Protein AF-A0A1Q7WQF7-F1 (afdb_monomer_lite)

Sequence (58 aa):
MLHATTVHFPATTLRAALPALMAILFGAFVIYGVGFAGPATIHNAAHDVRHAFAFPCH

Radius of gyration: 20.45 Å; chains: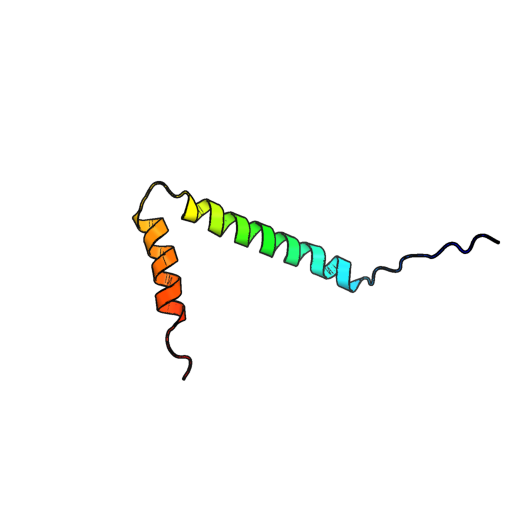 1; bounding box: 57×34×37 Å

Structure (mmCIF, N/CA/C/O backbone):
data_AF-A0A1Q7WQF7-F1
#
_entry.id   AF-A0A1Q7WQF7-F1
#
loop_
_atom_site.group_PDB
_atom_site.id
_atom_site.type_symbol
_atom_site.label_atom_id
_atom_site.label_alt_id
_atom_site.label_comp_id
_atom_site.label_asym_id
_atom_site.label_entity_id
_atom_site.label_seq_id
_atom_site.pdbx_PDB_ins_code
_atom_site.Cartn_x
_atom_site.Cartn_y
_atom_site.Cartn_z
_atom_site.occupancy
_atom_site.B_iso_or_equiv
_atom_site.auth_seq_id
_atom_site.auth_comp_id
_atom_site.auth_asym_id
_atom_site.auth_atom_id
_atom_site.pdbx_PDB_model_num
ATOM 1 N N . MET A 1 1 ? 45.345 -1.307 -21.108 1.00 49.69 1 MET A N 1
ATOM 2 C CA . MET A 1 1 ? 44.258 -2.161 -21.633 1.00 49.69 1 MET A CA 1
ATOM 3 C C . MET A 1 1 ? 43.077 -2.026 -20.675 1.00 49.69 1 MET A C 1
ATOM 5 O O . MET A 1 1 ? 43.029 -2.735 -19.682 1.00 49.69 1 MET A O 1
ATOM 9 N N . LEU A 1 2 ? 42.203 -1.038 -20.882 1.00 60.03 2 LEU A N 1
ATOM 10 C CA . LEU A 1 2 ? 41.017 -0.821 -20.043 1.00 60.03 2 LEU A CA 1
ATOM 11 C C . LEU A 1 2 ? 39.823 -1.424 -20.786 1.00 60.03 2 LEU A C 1
ATOM 13 O O . LEU A 1 2 ? 39.421 -0.899 -21.820 1.00 60.03 2 LEU A O 1
ATOM 17 N N . HIS A 1 3 ? 39.311 -2.556 -20.305 1.00 60.53 3 HIS A N 1
ATOM 18 C CA . HIS A 1 3 ? 38.072 -3.133 -20.817 1.00 60.53 3 HIS A CA 1
ATOM 19 C C . HIS A 1 3 ? 36.904 -2.354 -20.210 1.00 60.53 3 HIS A C 1
ATOM 21 O O . HIS A 1 3 ? 36.673 -2.415 -19.005 1.00 60.53 3 HIS A O 1
ATOM 27 N N . ALA A 1 4 ? 36.200 -1.588 -21.040 1.00 64.75 4 ALA A N 1
ATOM 28 C CA . ALA A 1 4 ? 34.958 -0.938 -20.655 1.00 64.75 4 ALA A CA 1
ATOM 29 C C . ALA A 1 4 ? 33.823 -1.965 -20.743 1.00 64.75 4 ALA A C 1
ATOM 31 O O . ALA A 1 4 ? 33.409 -2.355 -21.834 1.00 64.75 4 ALA A O 1
ATOM 32 N N . THR A 1 5 ? 33.340 -2.429 -19.595 1.00 72.81 5 THR A N 1
ATOM 33 C CA . THR A 1 5 ? 32.191 -3.333 -19.525 1.00 72.81 5 THR A CA 1
ATOM 34 C C . THR A 1 5 ? 30.914 -2.518 -19.698 1.00 72.81 5 THR A C 1
ATOM 36 O O . THR A 1 5 ? 30.568 -1.701 -18.846 1.00 72.81 5 THR A O 1
ATOM 39 N N . THR A 1 6 ? 30.207 -2.712 -20.807 1.00 71.94 6 THR A N 1
ATOM 40 C CA . THR A 1 6 ? 28.889 -2.113 -21.022 1.00 71.94 6 THR A CA 1
ATOM 41 C C . THR A 1 6 ? 27.830 -2.951 -20.308 1.00 71.94 6 THR A C 1
ATOM 43 O O . THR A 1 6 ? 27.675 -4.145 -20.556 1.00 71.94 6 THR A O 1
ATOM 46 N N . VAL A 1 7 ? 27.094 -2.330 -19.384 1.00 75.06 7 VAL A N 1
ATOM 47 C CA . VAL A 1 7 ? 25.955 -2.970 -18.714 1.00 75.06 7 VAL A CA 1
ATOM 48 C C . VAL A 1 7 ? 24.755 -2.902 -19.656 1.00 75.06 7 VAL A C 1
ATOM 50 O O . VAL A 1 7 ? 24.256 -1.820 -19.960 1.00 75.06 7 VAL A O 1
ATOM 53 N N . HIS A 1 8 ? 24.305 -4.057 -20.144 1.00 73.25 8 HIS A N 1
ATOM 54 C CA . HIS A 1 8 ? 23.120 -4.160 -20.991 1.00 73.25 8 HIS A CA 1
ATOM 55 C C . HIS A 1 8 ? 21.887 -4.449 -20.129 1.00 73.25 8 HIS A C 1
ATOM 57 O O . HIS A 1 8 ? 21.728 -5.555 -19.615 1.00 73.25 8 HIS A O 1
ATOM 63 N N . PHE A 1 9 ? 21.002 -3.463 -19.984 1.00 74.31 9 PHE A N 1
ATOM 64 C CA . PHE A 1 9 ? 19.686 -3.682 -19.390 1.00 74.31 9 PHE A CA 1
ATOM 65 C C . PHE A 1 9 ? 18.711 -4.124 -20.484 1.00 74.31 9 PHE A C 1
ATOM 67 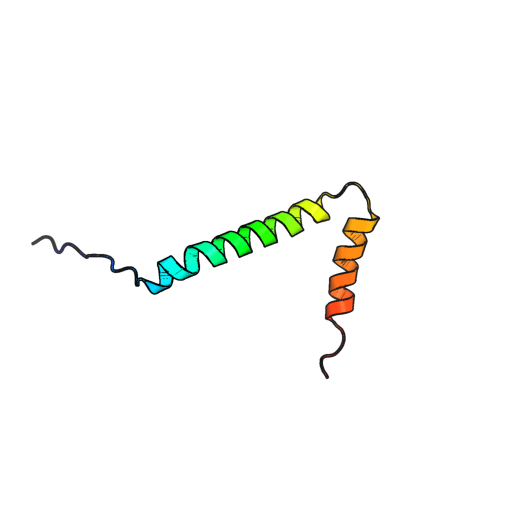O O . PHE A 1 9 ? 18.491 -3.366 -21.434 1.00 74.31 9 PHE A O 1
ATOM 74 N N . PRO A 1 10 ? 18.098 -5.314 -20.380 1.00 72.31 10 PRO A N 1
ATOM 75 C CA . PRO A 1 10 ? 17.124 -5.732 -21.370 1.00 72.31 10 PRO A CA 1
ATOM 76 C C . PRO A 1 10 ? 15.921 -4.781 -21.340 1.00 72.31 10 PRO A C 1
ATOM 78 O O . PRO A 1 10 ? 15.447 -4.386 -20.270 1.00 72.31 10 PRO A O 1
ATOM 81 N N . ALA A 1 11 ? 15.395 -4.420 -22.512 1.00 66.50 11 ALA A N 1
ATOM 82 C CA . ALA A 1 11 ? 14.249 -3.510 -22.640 1.00 66.50 11 ALA A CA 1
ATOM 83 C C . ALA A 1 11 ? 13.000 -3.991 -21.862 1.00 66.50 11 ALA A C 1
ATOM 85 O O . ALA A 1 11 ? 12.144 -3.195 -21.473 1.00 66.50 11 ALA A O 1
ATOM 86 N N . THR A 1 12 ? 12.912 -5.293 -21.583 1.00 66.81 12 THR A N 1
ATOM 87 C CA . THR A 1 12 ? 11.902 -5.930 -20.726 1.00 66.81 12 THR A CA 1
ATOM 88 C C . THR A 1 12 ? 11.950 -5.455 -19.272 1.00 66.81 12 THR A C 1
ATOM 90 O O . THR A 1 12 ? 10.895 -5.275 -18.670 1.00 66.81 12 THR A O 1
ATOM 93 N N . THR A 1 13 ? 13.133 -5.177 -18.713 1.00 65.69 13 THR A N 1
ATOM 94 C CA . THR A 1 13 ? 13.278 -4.654 -17.337 1.00 65.69 13 THR A CA 1
ATOM 95 C C . THR A 1 13 ? 12.642 -3.275 -17.196 1.00 65.69 13 THR A C 1
ATOM 97 O O . THR A 1 13 ? 11.946 -3.004 -16.221 1.00 65.69 13 THR A O 1
ATOM 100 N N . LEU A 1 14 ? 12.821 -2.412 -18.202 1.00 68.44 14 LEU A N 1
ATOM 101 C CA . LEU A 1 14 ? 12.258 -1.062 -18.195 1.00 68.44 14 LEU A CA 1
ATOM 102 C C . LEU A 1 14 ? 10.725 -1.087 -18.314 1.00 68.44 14 LEU A C 1
ATOM 104 O O . LEU A 1 14 ? 10.042 -0.293 -17.674 1.00 68.44 14 LEU A O 1
ATOM 108 N N . ARG A 1 15 ? 10.174 -2.051 -19.067 1.00 80.88 15 ARG A N 1
ATOM 109 C CA . ARG A 1 15 ? 8.720 -2.285 -19.155 1.00 80.88 15 ARG A CA 1
ATOM 110 C C . ARG A 1 15 ? 8.103 -2.730 -17.830 1.00 80.88 15 ARG A C 1
ATOM 112 O O . ARG A 1 15 ? 6.963 -2.372 -17.554 1.00 80.88 15 ARG A O 1
ATOM 119 N N . ALA A 1 16 ? 8.839 -3.485 -17.019 1.00 86.81 16 ALA A N 1
ATOM 120 C CA . ALA A 1 16 ? 8.371 -3.933 -15.710 1.00 86.81 16 ALA A CA 1
ATOM 121 C C . ALA A 1 16 ? 8.527 -2.867 -14.609 1.00 86.81 16 ALA A C 1
ATOM 123 O O . ALA A 1 16 ? 7.878 -2.971 -13.571 1.00 86.81 16 ALA A O 1
ATOM 124 N N . ALA A 1 17 ? 9.341 -1.828 -14.823 1.00 89.75 17 ALA A N 1
ATOM 125 C CA . ALA A 1 17 ? 9.643 -0.829 -13.799 1.00 89.75 17 ALA A CA 1
ATOM 126 C C . ALA A 1 17 ? 8.407 -0.031 -13.352 1.00 89.75 17 ALA A C 1
ATOM 128 O O . ALA A 1 17 ? 8.184 0.136 -12.156 1.00 89.75 17 ALA A O 1
ATOM 129 N N . LEU A 1 18 ? 7.577 0.423 -14.297 1.00 91.62 18 LEU A N 1
ATOM 130 C CA . LEU A 1 18 ? 6.358 1.170 -13.982 1.00 91.62 18 LEU A CA 1
ATOM 131 C C . LEU A 1 18 ? 5.323 0.334 -13.201 1.00 91.62 18 LEU A C 1
ATOM 133 O O . LEU A 1 18 ? 4.905 0.789 -12.137 1.00 91.62 18 LEU A O 1
ATOM 137 N N . PRO A 1 19 ? 4.915 -0.873 -13.647 1.00 94.12 19 PRO A N 1
ATOM 138 C CA . PRO A 1 19 ? 3.981 -1.686 -12.872 1.00 94.12 19 PRO A CA 1
ATOM 139 C C . PRO A 1 19 ? 4.569 -2.129 -11.525 1.00 94.12 19 PRO A C 1
ATOM 141 O O . PRO A 1 19 ? 3.835 -2.157 -10.540 1.00 94.12 19 PRO A O 1
ATOM 144 N N . ALA A 1 20 ? 5.878 -2.402 -11.439 1.00 94.38 20 ALA A N 1
ATOM 145 C CA . ALA A 1 20 ? 6.533 -2.716 -10.168 1.00 94.38 20 ALA A CA 1
ATOM 146 C C . ALA A 1 20 ? 6.485 -1.532 -9.191 1.00 94.38 20 ALA A C 1
ATOM 148 O O . ALA A 1 20 ? 6.121 -1.712 -8.031 1.00 94.38 20 ALA A O 1
ATOM 149 N N . LEU A 1 21 ? 6.784 -0.316 -9.659 1.00 96.19 21 LEU A N 1
ATOM 150 C CA . LEU A 1 21 ? 6.678 0.893 -8.845 1.00 96.19 21 LEU A CA 1
ATOM 151 C C . LEU A 1 21 ? 5.240 1.111 -8.361 1.00 96.19 21 LEU A C 1
ATOM 153 O O . LEU A 1 21 ? 5.031 1.377 -7.182 1.00 96.19 21 LEU A O 1
ATOM 157 N N . MET A 1 22 ? 4.250 0.949 -9.241 1.00 97.44 22 MET A N 1
ATOM 158 C CA . MET A 1 22 ? 2.840 1.085 -8.867 1.00 97.44 22 MET A CA 1
ATOM 159 C C . MET A 1 22 ? 2.420 0.042 -7.830 1.00 97.44 22 MET A C 1
ATOM 161 O O . MET A 1 22 ? 1.741 0.390 -6.869 1.00 97.44 22 MET A O 1
ATOM 165 N N . ALA A 1 23 ? 2.867 -1.208 -7.970 1.00 97.25 23 ALA A N 1
ATOM 166 C CA . ALA A 1 23 ? 2.603 -2.256 -6.988 1.00 97.25 23 ALA A CA 1
ATOM 167 C C . ALA A 1 23 ? 3.228 -1.936 -5.620 1.00 97.25 23 ALA A C 1
ATOM 169 O O . ALA A 1 23 ? 2.572 -2.101 -4.594 1.00 97.25 23 ALA A O 1
ATOM 170 N N . ILE A 1 24 ? 4.465 -1.427 -5.600 1.00 97.69 24 ILE A N 1
ATOM 171 C CA . ILE A 1 24 ? 5.150 -1.011 -4.367 1.00 97.69 24 ILE A CA 1
ATOM 172 C C . ILE A 1 24 ? 4.405 0.150 -3.702 1.00 97.69 24 ILE A C 1
ATOM 174 O O . ILE A 1 24 ? 4.119 0.088 -2.507 1.00 97.69 24 ILE A O 1
ATOM 178 N N . LEU A 1 25 ? 4.063 1.192 -4.465 1.00 98.19 25 LEU A N 1
ATOM 179 C CA . LEU A 1 25 ? 3.338 2.355 -3.949 1.00 98.19 25 LEU A CA 1
ATOM 180 C C . LEU A 1 25 ? 1.955 1.967 -3.426 1.00 98.19 25 LEU A C 1
ATOM 182 O O . LEU A 1 25 ? 1.549 2.430 -2.363 1.00 98.19 25 LEU A O 1
ATOM 186 N N . PHE A 1 26 ? 1.256 1.085 -4.137 1.00 97.25 26 PHE A N 1
ATOM 187 C CA . PHE A 1 26 ? -0.034 0.570 -3.704 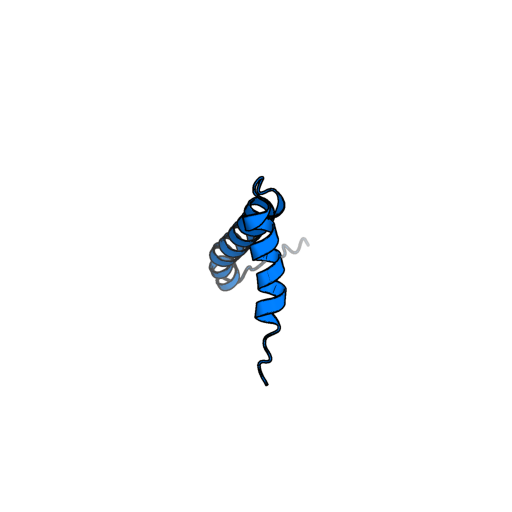1.00 97.25 26 PHE A CA 1
ATOM 188 C C . PHE A 1 26 ? 0.086 -0.248 -2.412 1.00 97.25 26 PHE A C 1
ATOM 190 O O . PHE A 1 2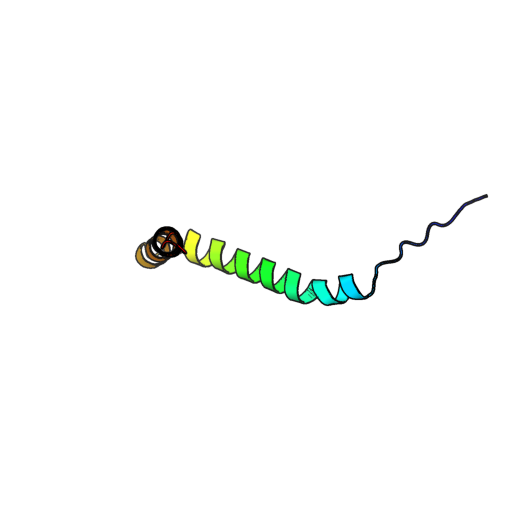6 ? -0.662 -0.011 -1.467 1.00 97.25 26 PHE A O 1
ATOM 197 N N . GLY A 1 27 ? 1.063 -1.154 -2.323 1.00 95.19 27 GLY A N 1
ATOM 198 C CA . GLY A 1 27 ? 1.322 -1.920 -1.102 1.00 95.19 27 GLY A CA 1
ATOM 199 C C . GLY A 1 27 ? 1.650 -1.019 0.091 1.00 95.19 27 GLY A C 1
ATOM 200 O O . GLY A 1 27 ? 1.082 -1.189 1.169 1.00 95.19 27 GLY A O 1
ATOM 201 N N . ALA A 1 28 ? 2.500 -0.010 -0.115 1.00 96.94 28 ALA A N 1
ATOM 202 C CA . ALA A 1 28 ? 2.809 0.985 0.908 1.00 96.94 28 ALA A CA 1
ATOM 203 C C . ALA A 1 28 ? 1.551 1.755 1.340 1.00 96.94 28 ALA A C 1
ATOM 205 O O . ALA A 1 28 ? 1.295 1.879 2.536 1.00 96.94 28 ALA A O 1
ATOM 206 N N . PHE A 1 29 ? 0.732 2.215 0.390 1.00 95.62 29 PHE A N 1
ATOM 207 C CA . PHE A 1 29 ? -0.527 2.899 0.684 1.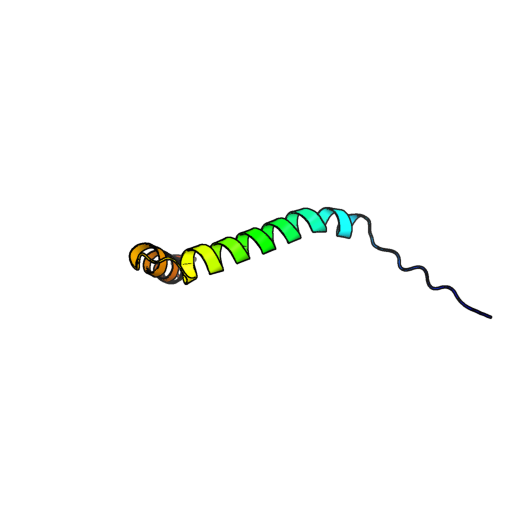00 95.62 29 PHE A CA 1
ATOM 208 C C . PHE A 1 29 ? -1.452 2.052 1.564 1.00 95.62 29 PHE A C 1
ATOM 210 O O . PHE A 1 29 ? -1.997 2.573 2.531 1.00 95.62 29 PHE A O 1
ATOM 217 N N . VAL A 1 30 ? -1.595 0.754 1.286 1.00 93.12 30 VAL A N 1
ATOM 218 C CA . VAL A 1 30 ? -2.429 -0.140 2.105 1.00 93.12 30 VAL A CA 1
ATOM 219 C C . VAL A 1 30 ? -1.859 -0.292 3.518 1.00 93.12 30 VAL A C 1
ATOM 221 O O . VAL A 1 30 ? -2.597 -0.138 4.492 1.00 93.12 30 VAL A O 1
ATOM 224 N N . ILE A 1 31 ? -0.550 -0.541 3.647 1.00 91.69 31 ILE A N 1
ATOM 225 C CA . ILE A 1 31 ? 0.111 -0.719 4.951 1.00 91.69 31 ILE A CA 1
ATOM 226 C C . ILE A 1 31 ? -0.047 0.534 5.811 1.00 91.69 31 ILE A C 1
ATOM 228 O O . ILE A 1 31 ? -0.472 0.440 6.960 1.00 91.69 31 ILE A O 1
ATOM 232 N N . TYR A 1 32 ? 0.268 1.708 5.265 1.00 93.06 32 TYR A N 1
ATOM 233 C CA . TYR A 1 32 ? 0.189 2.951 6.027 1.00 93.06 32 TYR A CA 1
ATOM 234 C C . TYR A 1 32 ? -1.257 3.409 6.233 1.00 93.06 32 TYR A C 1
ATOM 236 O O . TYR A 1 32 ? -1.619 3.817 7.335 1.00 93.06 32 TYR A O 1
ATOM 244 N N . GLY A 1 33 ? -2.092 3.304 5.199 1.00 91.38 33 GLY A N 1
ATOM 245 C CA . GLY A 1 33 ? -3.481 3.753 5.219 1.00 91.38 33 GLY A CA 1
ATOM 246 C C . GLY A 1 33 ? -4.347 2.975 6.202 1.00 91.38 33 GLY A C 1
ATOM 247 O O . GLY A 1 33 ? -5.196 3.572 6.855 1.00 91.38 33 GLY A O 1
ATOM 248 N N . VAL A 1 34 ? -4.113 1.669 6.353 1.00 90.56 34 VAL A N 1
ATOM 249 C CA . VAL A 1 34 ? -4.864 0.838 7.305 1.00 90.56 34 VAL A CA 1
ATOM 250 C C . VAL A 1 34 ? -4.127 0.667 8.636 1.00 90.56 34 VAL A C 1
ATOM 252 O O . VAL A 1 34 ? -4.747 0.708 9.700 1.00 90.56 34 VAL A O 1
ATOM 255 N N . GLY A 1 35 ? -2.801 0.519 8.612 1.00 86.81 35 GLY A N 1
ATOM 256 C CA . GLY A 1 35 ? -1.991 0.307 9.814 1.00 86.81 35 GLY A CA 1
ATOM 257 C C . GLY A 1 35 ? -2.044 1.475 10.800 1.00 86.81 35 GLY A C 1
ATOM 258 O O . GLY A 1 35 ? -2.012 1.246 12.005 1.00 86.81 35 GLY A O 1
ATOM 259 N N . PHE A 1 36 ? -2.199 2.702 10.295 1.00 88.75 36 PHE A N 1
ATOM 260 C CA . PHE A 1 36 ? -2.313 3.927 11.096 1.00 88.75 36 PHE A CA 1
ATOM 261 C C . PHE A 1 36 ? -3.699 4.580 10.996 1.00 88.75 36 PHE A C 1
ATOM 263 O O . PHE A 1 36 ? -3.864 5.751 11.342 1.00 88.75 36 PHE A O 1
ATOM 270 N N . ALA A 1 37 ? -4.707 3.844 10.521 1.00 86.50 37 ALA A N 1
ATOM 271 C CA . ALA A 1 37 ? -6.079 4.329 10.528 1.00 86.50 37 ALA A CA 1
ATOM 272 C C . ALA A 1 37 ? -6.527 4.594 11.976 1.00 86.50 37 ALA A C 1
ATOM 274 O O . ALA A 1 37 ? -6.489 3.699 12.817 1.00 86.50 37 ALA A O 1
ATOM 275 N N . GLY A 1 38 ? -6.982 5.816 12.267 1.00 86.75 38 GLY A N 1
ATOM 276 C CA . GLY A 1 38 ? -7.563 6.153 13.573 1.00 86.75 38 GLY A CA 1
ATOM 277 C C . GLY A 1 38 ? -8.776 5.283 13.951 1.00 86.75 38 GLY A C 1
ATOM 278 O O . GLY A 1 38 ? -8.894 4.885 15.110 1.00 86.75 38 GLY A O 1
ATOM 279 N N . PRO A 1 39 ? -9.679 4.949 13.005 1.00 88.50 39 PRO A N 1
ATOM 280 C CA . PRO A 1 39 ? -10.781 4.032 13.274 1.00 88.50 39 PRO A CA 1
ATOM 281 C C . PRO A 1 39 ? -10.318 2.571 13.394 1.00 88.50 39 PRO A C 1
ATOM 283 O O . PRO A 1 39 ? -9.848 1.974 12.424 1.00 88.50 39 PRO A O 1
ATOM 286 N N . ALA A 1 40 ? -10.573 1.954 14.553 1.00 85.62 40 ALA A N 1
ATOM 287 C CA . ALA A 1 40 ? -10.300 0.533 14.793 1.00 85.62 40 ALA A CA 1
ATOM 288 C C . ALA A 1 40 ? -11.043 -0.401 13.819 1.00 85.62 40 ALA A C 1
ATOM 290 O O . ALA A 1 40 ? -10.570 -1.494 13.530 1.00 85.62 40 ALA A O 1
ATOM 291 N N . THR A 1 41 ? -12.182 0.031 13.268 1.00 87.88 41 THR A N 1
ATOM 292 C CA . THR A 1 41 ? -12.959 -0.738 12.284 1.00 87.88 41 THR A CA 1
ATOM 293 C C . THR A 1 41 ? -12.177 -1.021 11.004 1.00 87.88 41 THR A C 1
ATOM 295 O O . THR A 1 41 ? -12.212 -2.144 10.514 1.00 87.88 41 THR A O 1
ATOM 298 N N . ILE A 1 42 ? -11.444 -0.034 10.480 1.00 85.81 42 ILE A N 1
ATOM 299 C CA . ILE A 1 42 ? -10.650 -0.182 9.250 1.00 85.81 42 ILE A CA 1
ATOM 300 C C . ILE A 1 42 ? -9.450 -1.098 9.509 1.00 85.81 42 ILE A C 1
ATOM 302 O O . ILE A 1 42 ? -9.165 -1.985 8.706 1.00 85.81 42 ILE A O 1
ATOM 306 N N . HIS A 1 43 ? -8.787 -0.923 10.655 1.00 85.94 43 HIS A N 1
ATOM 307 C CA . HIS A 1 43 ? -7.667 -1.767 11.069 1.00 85.94 43 HIS A CA 1
ATOM 308 C C . HIS A 1 43 ? -8.091 -3.232 11.245 1.00 85.94 43 HIS A C 1
ATOM 310 O O . HIS A 1 43 ? -7.463 -4.134 10.692 1.00 85.94 43 HIS A O 1
ATOM 316 N N . ASN A 1 44 ? -9.196 -3.468 11.958 1.00 85.19 44 ASN A N 1
ATOM 317 C CA . ASN A 1 44 ? -9.725 -4.807 12.205 1.00 85.19 44 ASN A CA 1
ATOM 318 C C . ASN A 1 44 ? -10.198 -5.475 10.912 1.00 85.19 44 ASN A C 1
ATOM 320 O O . ASN A 1 44 ? -9.849 -6.624 10.676 1.00 85.19 44 ASN A O 1
ATOM 324 N N . ALA A 1 45 ? -10.877 -4.741 10.023 1.00 84.38 45 ALA A N 1
ATOM 325 C CA . ALA A 1 45 ? -11.300 -5.280 8.732 1.00 84.38 45 ALA A CA 1
ATOM 326 C C . ALA A 1 45 ? -10.115 -5.798 7.896 1.00 84.38 45 ALA A C 1
ATOM 328 O O . ALA A 1 45 ? -10.223 -6.845 7.262 1.00 84.38 45 ALA A O 1
ATOM 329 N N . ALA A 1 46 ? -8.961 -5.120 7.914 1.00 84.31 46 ALA A N 1
ATOM 330 C CA . ALA A 1 46 ? -7.770 -5.620 7.222 1.00 84.31 46 ALA A CA 1
ATOM 331 C C . ALA A 1 46 ? -7.143 -6.857 7.885 1.00 84.31 46 ALA A C 1
ATOM 333 O O . ALA A 1 46 ? -6.616 -7.717 7.178 1.00 84.31 46 ALA A O 1
ATOM 334 N N . HIS A 1 47 ? -7.216 -6.991 9.212 1.00 82.88 47 HIS A N 1
ATOM 335 C CA . HIS A 1 47 ? -6.805 -8.228 9.892 1.00 82.88 47 HIS A CA 1
ATOM 336 C C . HIS A 1 47 ? -7.765 -9.387 9.608 1.00 82.88 47 HIS A C 1
ATOM 338 O O . HIS A 1 47 ? -7.316 -10.513 9.390 1.00 82.88 47 HIS A O 1
ATOM 344 N N . ASP A 1 48 ? -9.065 -9.114 9.520 1.00 85.25 48 ASP A N 1
ATOM 345 C CA . ASP A 1 48 ? -10.093 -10.110 9.205 1.00 85.25 48 ASP A CA 1
ATOM 346 C C . ASP A 1 48 ? -9.941 -10.654 7.780 1.00 85.25 48 ASP A C 1
ATOM 348 O O . ASP A 1 48 ? -10.161 -11.841 7.533 1.00 85.25 48 ASP A O 1
ATOM 352 N N . VAL A 1 49 ? -9.471 -9.825 6.844 1.00 76.94 49 VAL A N 1
ATOM 353 C CA . VAL A 1 49 ? -9.154 -10.245 5.472 1.00 76.94 49 VAL A CA 1
ATOM 354 C C . VAL A 1 49 ? -8.139 -11.394 5.464 1.00 76.94 49 VAL A C 1
ATOM 356 O O . VAL A 1 49 ? -8.328 -12.352 4.720 1.00 76.94 49 VAL A O 1
ATOM 359 N N . ARG A 1 50 ? -7.121 -11.400 6.336 1.00 68.19 50 ARG A N 1
ATOM 360 C CA . ARG A 1 50 ? -6.186 -12.541 6.447 1.00 68.19 50 ARG A CA 1
ATOM 361 C C . ARG A 1 50 ? -6.903 -13.836 6.851 1.00 68.19 50 ARG A C 1
ATOM 363 O O . ARG A 1 50 ? -6.533 -14.901 6.362 1.00 68.19 50 ARG A O 1
ATOM 370 N N . HIS A 1 51 ? -7.909 -13.757 7.720 1.00 76.00 51 HIS A N 1
ATOM 371 C CA . HIS A 1 51 ? -8.723 -14.912 8.109 1.00 76.00 51 HIS A CA 1
ATOM 372 C C . HIS A 1 51 ? -9.670 -15.356 6.983 1.00 76.00 51 HIS A C 1
ATOM 374 O O . HIS A 1 51 ? -9.854 -16.554 6.787 1.00 76.00 51 HIS A O 1
ATOM 380 N N . ALA A 1 52 ? -10.197 -14.417 6.193 1.00 71.81 52 ALA A N 1
ATOM 381 C CA . ALA A 1 52 ? -11.018 -14.704 5.017 1.00 71.81 52 ALA A CA 1
ATOM 382 C C . ALA A 1 52 ? -10.211 -15.263 3.824 1.00 71.81 52 ALA A C 1
ATOM 384 O O . ALA A 1 52 ? -10.718 -16.072 3.057 1.00 71.81 52 ALA A O 1
ATOM 385 N N . PHE A 1 53 ? -8.939 -14.892 3.662 1.00 64.12 53 PHE A N 1
ATOM 386 C CA . PHE A 1 53 ? -8.066 -15.456 2.620 1.00 64.12 53 PHE A CA 1
ATOM 387 C C . PHE A 1 53 ? -7.552 -16.862 2.950 1.00 64.12 53 PHE A C 1
ATOM 389 O O . PHE A 1 53 ? -7.069 -17.553 2.059 1.00 64.12 53 PHE A O 1
ATOM 396 N N . ALA A 1 54 ? -7.685 -17.302 4.204 1.00 62.66 54 ALA A N 1
ATOM 397 C CA . ALA A 1 54 ? -7.459 -18.689 4.602 1.00 62.66 54 ALA A CA 1
ATOM 398 C C . ALA A 1 54 ? -8.674 -19.597 4.323 1.00 62.66 54 ALA A C 1
ATOM 400 O O . ALA A 1 54 ? -8.678 -20.747 4.764 1.00 62.66 54 ALA A O 1
ATOM 401 N N . PHE A 1 55 ? -9.701 -19.112 3.607 1.00 57.69 55 PHE A N 1
ATOM 402 C CA . PHE A 1 55 ? -10.756 -19.988 3.105 1.00 57.69 55 PHE A CA 1
ATOM 403 C C . PHE A 1 55 ? -10.126 -21.081 2.226 1.00 57.69 55 PHE A C 1
ATOM 405 O O . PHE A 1 55 ? -9.355 -20.761 1.318 1.00 57.69 55 PHE A O 1
ATOM 412 N N . PRO A 1 56 ? -10.411 -22.362 2.506 1.00 64.00 56 PRO A N 1
ATOM 413 C CA . PRO A 1 56 ? -9.744 -23.470 1.848 1.00 64.00 56 PRO A CA 1
ATOM 414 C C . PRO A 1 56 ? -9.972 -23.407 0.338 1.00 64.00 56 PRO A C 1
ATOM 416 O O . PRO A 1 56 ? -11.105 -23.412 -0.138 1.00 64.00 56 PRO A O 1
ATOM 419 N N . CYS A 1 57 ? -8.879 -23.363 -0.425 1.00 65.69 57 CYS A N 1
ATOM 420 C CA . CYS A 1 57 ? -8.899 -23.610 -1.866 1.00 65.69 57 CYS A CA 1
ATOM 421 C C . CYS A 1 57 ? -8.950 -25.114 -2.207 1.00 65.69 57 CYS A C 1
ATOM 423 O O . CYS A 1 57 ? -8.842 -25.482 -3.377 1.00 65.69 57 CYS A O 1
ATOM 425 N N . HIS A 1 58 ? -9.156 -25.959 -1.193 1.00 56.44 58 HIS A N 1
ATOM 426 C CA . HIS A 1 58 ? -9.537 -27.361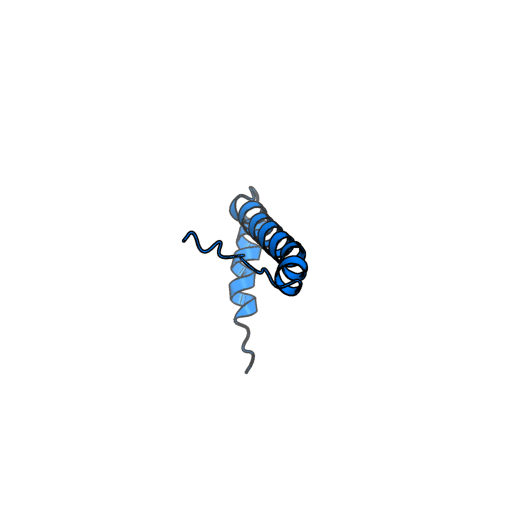 -1.282 1.00 56.44 58 HIS A CA 1
ATOM 427 C C . HIS A 1 58 ? -10.221 -27.802 0.013 1.00 56.44 58 HIS A C 1
ATOM 429 O O . HIS A 1 58 ? -9.601 -27.619 1.085 1.00 56.44 58 HIS A O 1
#

Foldseek 3Di:
DDDDDDDDDPPVVVVVPVVVVVVVVVVVCLCCVQVPDPDPVSVVVVVVVVVVVVPDPD

Secondary structure (DSSP, 8-state):
----------HHHHHHHHHHHHHHHHHHHHHHHHHT-SSHHHHHHHHHHHHHHTS---

pLDDT: mean 80.68, std 12.93, range [49.69, 98.19]